Protein AF-A0A6B2SP24-F1 (afdb_monomer_lite)

Foldseek 3Di:
DFDWDDCCVVVPVVVVVVVVCCVVPVPDDDDDDTGTPVVQVVCCVVVVDVDDDDDPDDDDPDDDPDDDDDDDDDDCPDPCNPPPDDDPVVCPPPDDD

Secondary structure (DSSP, 8-state):
---PPPHIIIIIIHHHHHHHHHHH-TT---------HHHHHHHHHTTS-S----SSPPSSS--------------TT-TTTT-SS--GGGGTTSPP-

Sequence (97 aa):
PSGSATPTVSQGLLPTLTAHWRESCPHVTVRVFEGDSAEITGWLENGTADAAVLVDPPPGPGVRLAVDGYRALLPRDHPLAAEPVVDVRDLADDDFL

Structure (mmCIF, N/CA/C/O backbone):
data_AF-A0A6B2SP24-F1
#
_entry.id   AF-A0A6B2SP24-F1
#
loop_
_atom_site.group_PDB
_atom_site.id
_atom_site.type_symbol
_atom_site.label_atom_id
_atom_site.label_alt_id
_atom_site.label_comp_id
_atom_site.label_asym_id
_atom_site.label_entity_id
_atom_site.label_seq_id
_atom_site.pdbx_PDB_ins_code
_atom_site.Cartn_x
_atom_site.Cartn_y
_atom_site.Cartn_z
_atom_site.occupancy
_atom_site.B_iso_or_equiv
_atom_site.auth_seq_id
_atom_site.auth_comp_id
_atom_site.auth_asym_id
_atom_site.auth_atom_id
_atom_site.pdbx_PDB_model_num
ATOM 1 N N . PRO A 1 1 ? 6.460 14.753 -3.462 1.00 36.38 1 PRO A N 1
ATOM 2 C CA . PRO A 1 1 ? 5.703 13.679 -4.144 1.00 36.38 1 PRO A CA 1
ATOM 3 C C . PRO A 1 1 ? 4.458 13.329 -3.322 1.00 36.38 1 PRO A C 1
ATOM 5 O O . PRO A 1 1 ? 4.569 12.725 -2.261 1.00 36.38 1 PRO A O 1
ATOM 8 N N . SER A 1 2 ? 3.299 13.812 -3.765 1.00 39.50 2 SER A N 1
ATOM 9 C CA . SER A 1 2 ? 1.997 13.523 -3.160 1.00 39.50 2 SER A CA 1
ATOM 10 C C . SER A 1 2 ? 1.631 12.074 -3.479 1.00 39.50 2 SER A C 1
ATOM 12 O O . SER A 1 2 ? 1.154 11.779 -4.570 1.00 39.50 2 SER A O 1
ATOM 14 N N . GLY A 1 3 ? 1.972 11.152 -2.580 1.00 41.78 3 GLY A N 1
ATOM 15 C CA . GLY A 1 3 ? 1.665 9.736 -2.741 1.00 41.78 3 GLY A CA 1
ATOM 16 C C . GLY A 1 3 ? 0.224 9.473 -2.333 1.00 41.78 3 GLY A C 1
ATOM 17 O O . GLY A 1 3 ? -0.033 9.255 -1.153 1.00 41.78 3 GLY A O 1
ATOM 18 N N . SER A 1 4 ? -0.704 9.504 -3.292 1.00 50.78 4 SER A N 1
ATOM 19 C CA . SER A 1 4 ? -1.988 8.812 -3.145 1.00 50.78 4 SER A CA 1
ATOM 20 C C . SER A 1 4 ? -1.730 7.319 -2.921 1.00 50.78 4 SER A C 1
ATOM 22 O O . SER A 1 4 ? -0.703 6.799 -3.372 1.00 50.78 4 SER A O 1
ATOM 24 N N . ALA A 1 5 ? -2.645 6.618 -2.248 1.00 54.78 5 ALA A N 1
ATOM 25 C CA . ALA A 1 5 ? -2.517 5.182 -2.020 1.00 54.78 5 ALA A CA 1
ATOM 26 C C . ALA A 1 5 ? -2.196 4.449 -3.335 1.00 54.78 5 ALA A C 1
ATOM 28 O O . ALA A 1 5 ? -2.848 4.657 -4.361 1.00 54.78 5 ALA A O 1
ATOM 29 N N . THR A 1 6 ? -1.165 3.601 -3.321 1.00 57.84 6 THR A N 1
ATOM 30 C CA . THR A 1 6 ? -0.813 2.821 -4.509 1.00 57.84 6 THR A CA 1
ATOM 31 C C . THR A 1 6 ? -1.941 1.828 -4.815 1.00 57.84 6 THR A C 1
ATOM 33 O O . THR A 1 6 ? -2.525 1.271 -3.877 1.00 57.84 6 THR A O 1
ATOM 36 N N . PRO A 1 7 ? -2.257 1.559 -6.098 1.00 58.47 7 PRO A N 1
ATOM 37 C CA . PRO A 1 7 ? -3.315 0.619 -6.487 1.00 58.47 7 PRO A CA 1
ATOM 38 C C . PRO A 1 7 ? -3.192 -0.748 -5.799 1.00 58.47 7 PRO A C 1
ATOM 40 O O . PRO A 1 7 ? -4.186 -1.359 -5.423 1.00 58.47 7 PRO A O 1
ATOM 43 N N . THR A 1 8 ? -1.967 -1.204 -5.544 1.00 57.62 8 THR A N 1
ATOM 44 C CA . THR A 1 8 ? -1.670 -2.444 -4.816 1.00 57.62 8 THR A CA 1
ATOM 45 C C . THR A 1 8 ? -2.226 -2.446 -3.387 1.00 57.62 8 THR A C 1
ATOM 47 O O . THR A 1 8 ? -2.761 -3.457 -2.919 1.00 57.62 8 THR A O 1
ATOM 50 N N . VAL A 1 9 ? -2.160 -1.306 -2.694 1.00 58.50 9 VAL A N 1
ATOM 51 C CA . VAL A 1 9 ? -2.709 -1.146 -1.342 1.00 58.50 9 VAL A CA 1
ATOM 52 C C . VAL A 1 9 ? -4.227 -0.991 -1.392 1.00 58.50 9 VAL A C 1
ATOM 54 O O . VAL A 1 9 ? -4.935 -1.735 -0.707 1.00 58.50 9 VAL A O 1
ATOM 57 N N . SER A 1 10 ? -4.734 -0.067 -2.211 1.00 60.31 10 SER A N 1
ATOM 58 C CA . SER A 1 10 ? -6.158 0.290 -2.237 1.00 60.31 10 SER A CA 1
ATOM 59 C C . SER A 1 10 ? -7.049 -0.765 -2.901 1.00 60.31 10 SER A C 1
ATOM 61 O O . SER A 1 10 ? -8.163 -0.998 -2.432 1.00 60.31 10 SER A O 1
ATOM 63 N N . GLN A 1 11 ? -6.563 -1.457 -3.936 1.00 61.56 11 GLN A N 1
ATOM 64 C CA . GLN A 1 11 ? -7.349 -2.417 -4.723 1.00 61.56 11 GLN A CA 1
ATOM 65 C C . GLN A 1 11 ? -7.037 -3.888 -4.409 1.00 61.56 11 GLN A C 1
ATOM 67 O O . GLN A 1 11 ? -7.853 -4.754 -4.719 1.00 61.56 11 GLN A O 1
ATOM 72 N N . GLY A 1 12 ? -5.893 -4.190 -3.786 1.00 72.31 12 GLY A N 1
ATOM 73 C CA . GLY A 1 12 ? -5.503 -5.562 -3.437 1.00 72.31 12 GLY A CA 1
ATOM 74 C C . GLY A 1 12 ? -5.553 -5.841 -1.937 1.00 72.31 12 GLY A C 1
ATOM 75 O O . GLY A 1 12 ? -6.362 -6.639 -1.448 1.00 72.31 12 GLY A O 1
ATOM 76 N N . LEU A 1 13 ? -4.668 -5.176 -1.194 1.00 77.00 13 LEU A N 1
ATOM 77 C CA . LEU A 1 13 ? -4.422 -5.478 0.216 1.00 77.00 13 LEU A CA 1
ATOM 78 C C . LEU A 1 13 ? -5.604 -5.097 1.122 1.00 77.00 13 LEU A C 1
ATOM 80 O O . LEU A 1 13 ? -6.064 -5.923 1.915 1.00 77.00 13 LEU A O 1
ATOM 84 N N . LEU A 1 14 ? -6.117 -3.869 1.003 1.00 81.88 14 LEU A N 1
ATOM 85 C CA . LEU A 1 14 ? -7.170 -3.357 1.887 1.00 81.88 14 LEU A CA 1
ATOM 86 C C . LEU A 1 14 ? -8.504 -4.115 1.777 1.00 81.88 14 LEU A C 1
ATOM 88 O O . LEU A 1 14 ? -9.073 -4.431 2.829 1.00 81.88 14 LEU A O 1
ATOM 92 N N . PRO A 1 15 ? -9.011 -4.471 0.578 1.00 81.56 15 PRO A N 1
ATOM 93 C CA . PRO A 1 15 ? -10.217 -5.289 0.462 1.00 81.56 15 PRO A CA 1
ATOM 94 C C . PRO A 1 15 ? -10.070 -6.647 1.157 1.00 81.56 15 PRO A C 1
ATOM 96 O O . PRO A 1 15 ? -10.972 -7.065 1.886 1.00 81.56 15 PRO A O 1
ATOM 99 N N . THR A 1 16 ? -8.911 -7.294 0.996 1.00 82.94 16 THR A N 1
ATOM 100 C CA . THR A 1 16 ? -8.615 -8.602 1.600 1.00 82.94 16 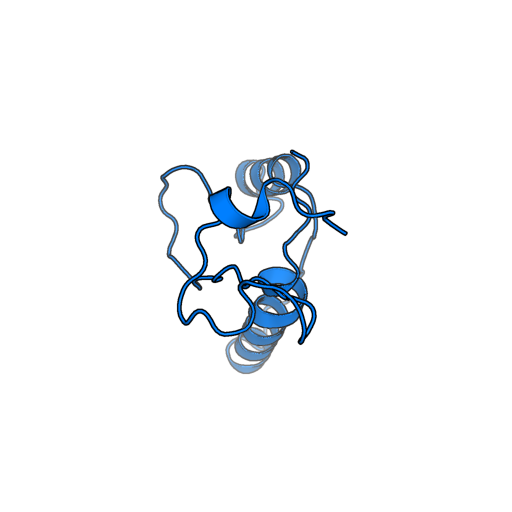THR A CA 1
ATOM 101 C C . THR A 1 16 ? -8.574 -8.518 3.127 1.00 82.94 16 THR A C 1
ATOM 103 O O . THR A 1 16 ? -9.225 -9.311 3.809 1.00 82.94 16 THR A O 1
ATOM 106 N N . LEU A 1 17 ? -7.873 -7.520 3.680 1.00 83.12 17 LEU A N 1
ATOM 107 C CA . LEU A 1 17 ? -7.810 -7.296 5.129 1.00 83.12 17 LEU A CA 1
ATOM 108 C C . LEU A 1 17 ? -9.188 -6.978 5.718 1.00 83.12 17 LEU A C 1
ATOM 110 O O . LEU A 1 17 ? -9.576 -7.530 6.748 1.00 83.12 17 LEU A O 1
ATOM 114 N N . THR A 1 18 ? -9.958 -6.131 5.035 1.00 83.06 18 THR A N 1
ATOM 115 C CA . THR A 1 18 ? -11.293 -5.737 5.494 1.00 83.06 18 THR A CA 1
ATOM 116 C C . THR A 1 18 ? -12.257 -6.925 5.498 1.00 83.06 18 THR A C 1
ATOM 118 O O . THR A 1 18 ? -13.050 -7.057 6.431 1.00 83.06 18 THR A O 1
ATOM 121 N N . ALA A 1 19 ? -12.191 -7.804 4.492 1.00 85.31 19 ALA A N 1
ATOM 122 C CA . ALA A 1 19 ? -12.979 -9.036 4.462 1.00 85.31 19 ALA A CA 1
ATOM 123 C C . ALA A 1 19 ? -12.622 -9.956 5.640 1.00 85.31 19 ALA A C 1
ATOM 125 O O . ALA A 1 19 ? -13.504 -10.336 6.409 1.00 85.31 19 ALA A O 1
ATOM 126 N N . HIS A 1 20 ? -11.328 -10.207 5.854 1.00 87.12 20 HIS A N 1
ATOM 127 C CA . HIS A 1 20 ? -10.848 -11.045 6.952 1.00 87.12 20 HIS A CA 1
ATOM 128 C C . HIS A 1 20 ? -11.280 -10.522 8.335 1.00 87.12 20 HIS A C 1
ATOM 130 O O . HIS A 1 20 ? -11.706 -11.298 9.194 1.00 87.12 20 HIS A O 1
ATOM 136 N N . TRP A 1 21 ? -11.209 -9.207 8.573 1.00 86.19 21 TRP A N 1
ATOM 137 C CA . TRP A 1 21 ? -11.654 -8.622 9.843 1.00 86.19 21 TRP A CA 1
ATOM 138 C C . TRP A 1 21 ? -13.164 -8.675 10.036 1.00 86.19 21 TRP A C 1
ATOM 140 O O . TRP A 1 21 ? -13.609 -8.893 11.159 1.00 86.19 21 TRP A O 1
ATOM 150 N N . ARG A 1 22 ? -13.959 -8.528 8.972 1.00 84.25 22 ARG A N 1
ATOM 151 C CA . ARG A 1 22 ? -15.417 -8.694 9.072 1.00 84.25 22 ARG A CA 1
ATOM 152 C C . ARG A 1 22 ? -15.801 -10.116 9.474 1.00 84.25 22 ARG A C 1
ATOM 154 O O . ARG A 1 22 ? -16.744 -10.284 10.240 1.00 84.25 22 ARG A O 1
ATOM 161 N N . GLU A 1 23 ? -15.066 -11.114 8.992 1.00 88.25 23 GLU A N 1
ATOM 162 C CA . GLU A 1 23 ? -15.281 -12.520 9.352 1.00 88.25 23 GLU A CA 1
ATOM 163 C C . GLU A 1 23 ? -14.791 -12.837 10.772 1.00 88.25 23 GLU A C 1
ATOM 165 O O . GLU A 1 23 ? -15.505 -13.463 11.553 1.00 88.25 23 GLU A O 1
ATOM 170 N N . SER A 1 24 ? -13.588 -12.379 11.126 1.00 91.75 24 SER A N 1
ATOM 171 C CA . SER A 1 24 ? -12.941 -12.721 12.403 1.00 91.75 24 SER A CA 1
ATOM 172 C C . SER A 1 24 ? -13.441 -11.888 13.588 1.00 91.75 24 SER A C 1
ATOM 174 O O . SER A 1 24 ? -13.391 -12.341 14.731 1.00 91.75 24 SER A O 1
ATOM 176 N N . CYS A 1 25 ? -13.915 -10.667 13.329 1.00 88.38 25 CYS A N 1
ATOM 177 C CA . CYS A 1 25 ? -14.292 -9.676 14.337 1.00 88.38 25 CYS A CA 1
ATOM 178 C C . CYS A 1 25 ? -15.667 -9.054 14.014 1.00 88.38 25 CYS A C 1
ATOM 180 O O . CYS A 1 25 ? -15.756 -7.854 13.747 1.00 88.38 25 CYS A O 1
ATOM 182 N N . PRO A 1 26 ? -16.771 -9.821 14.080 1.00 85.38 26 PRO A N 1
ATOM 183 C CA . PRO A 1 26 ? -18.088 -9.384 13.597 1.00 85.38 26 PRO A CA 1
ATOM 184 C C . PRO A 1 26 ? -18.690 -8.189 14.357 1.00 85.38 26 PRO A C 1
ATOM 1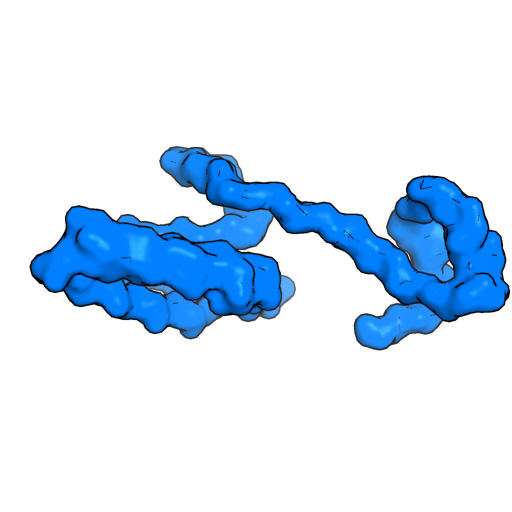86 O O . PRO A 1 26 ? -19.617 -7.547 13.872 1.00 85.38 26 PRO A O 1
ATOM 189 N N . HIS A 1 27 ? -18.179 -7.876 15.551 1.00 91.56 27 HIS A N 1
ATOM 190 C CA . HIS A 1 27 ? -18.615 -6.729 16.355 1.00 91.56 27 HIS A CA 1
ATOM 191 C C . HIS A 1 27 ? -17.767 -5.467 16.139 1.00 91.56 27 HIS A C 1
ATOM 193 O O . HIS A 1 27 ? -18.049 -4.432 16.742 1.00 91.56 27 HIS A O 1
ATOM 199 N N . VAL A 1 28 ? -16.734 -5.530 15.294 1.00 87.19 28 VAL A N 1
ATOM 200 C CA . VAL A 1 28 ? -15.862 -4.394 14.982 1.00 87.19 28 VAL A CA 1
ATOM 201 C C . VAL A 1 28 ? -16.325 -3.742 13.683 1.00 87.19 28 VAL A C 1
ATOM 203 O O . VAL A 1 28 ? -16.466 -4.394 12.650 1.00 87.19 28 VAL A O 1
ATOM 206 N N . THR A 1 29 ? -16.537 -2.427 13.718 1.00 87.75 29 THR A N 1
ATOM 207 C CA . THR A 1 29 ? -16.808 -1.643 12.506 1.00 87.75 29 THR A CA 1
ATOM 208 C C . THR A 1 29 ? -15.492 -1.143 11.927 1.00 87.75 29 THR A C 1
ATOM 210 O O . THR A 1 29 ? -14.846 -0.282 12.515 1.00 87.75 29 THR A O 1
ATOM 213 N N . VAL A 1 30 ? -15.107 -1.656 10.760 1.00 87.75 30 VAL A N 1
ATOM 214 C CA . VAL A 1 30 ? -13.909 -1.200 10.039 1.00 87.75 30 VAL A CA 1
ATOM 215 C C . VAL A 1 30 ? -14.276 -0.036 9.120 1.00 87.75 30 VAL A C 1
ATOM 217 O O . VAL A 1 30 ? -15.174 -0.162 8.282 1.00 87.75 30 VAL A O 1
ATOM 220 N N . ARG A 1 31 ? -13.569 1.090 9.259 1.00 88.38 31 ARG A N 1
ATOM 221 C CA . ARG A 1 31 ? -13.653 2.252 8.363 1.00 88.38 31 ARG A CA 1
ATOM 222 C C . ARG A 1 31 ? -12.292 2.470 7.715 1.00 88.38 31 ARG A C 1
ATOM 224 O O . ARG A 1 31 ? -11.275 2.384 8.391 1.00 88.38 31 ARG A O 1
ATOM 231 N N . VAL A 1 32 ? -12.295 2.744 6.417 1.00 88.25 32 VAL A N 1
ATOM 232 C CA . VAL A 1 32 ? -11.081 3.009 5.640 1.00 88.25 32 VAL A CA 1
ATOM 233 C C . VAL A 1 32 ? -11.109 4.470 5.217 1.00 88.25 32 VAL A C 1
ATOM 235 O O . VAL A 1 32 ? -12.124 4.943 4.704 1.00 88.25 32 VAL A O 1
ATOM 238 N N . PHE A 1 33 ? -10.003 5.164 5.459 1.00 87.69 33 PHE A N 1
ATOM 239 C CA . PHE A 1 33 ? -9.756 6.526 5.002 1.00 87.69 33 PHE A CA 1
ATOM 240 C C . PHE A 1 33 ? -8.606 6.489 4.000 1.00 87.69 33 PHE A C 1
ATOM 242 O O . PHE A 1 33 ? -7.658 5.724 4.176 1.00 87.69 33 PHE A O 1
ATOM 249 N N . GLU A 1 34 ? -8.701 7.303 2.956 1.00 86.69 34 GLU A N 1
ATOM 250 C CA . GLU A 1 34 ? -7.665 7.446 1.939 1.00 86.69 34 GLU A CA 1
ATOM 251 C C . GLU A 1 34 ? -7.222 8.904 1.908 1.00 86.69 34 GLU A C 1
ATOM 253 O O . GLU A 1 34 ? -8.057 9.808 1.908 1.00 86.69 34 GLU A O 1
ATOM 258 N N . GLY A 1 35 ? -5.911 9.108 1.925 1.00 86.38 35 GLY A N 1
ATOM 259 C CA . GLY A 1 35 ? -5.259 10.409 1.908 1.00 86.38 35 GLY A CA 1
ATOM 260 C C . GLY A 1 35 ? -3.810 10.242 1.474 1.00 86.38 35 GLY A C 1
ATOM 261 O O . GLY A 1 35 ? -3.357 9.118 1.219 1.00 86.38 35 GLY A O 1
ATOM 262 N N . ASP A 1 36 ? -3.084 11.346 1.374 1.00 85.69 36 ASP A N 1
ATOM 263 C CA . ASP A 1 36 ? -1.649 11.280 1.113 1.00 85.69 36 ASP A CA 1
ATOM 264 C C . ASP A 1 36 ? -0.845 10.856 2.359 1.00 85.69 36 ASP A C 1
ATOM 266 O O . ASP A 1 36 ? -1.366 10.721 3.469 1.00 85.69 36 ASP A O 1
ATOM 270 N N . SER A 1 37 ? 0.459 10.621 2.192 1.00 83.62 37 SER A N 1
ATOM 271 C CA . SER A 1 37 ? 1.322 10.178 3.295 1.00 83.62 37 SER A CA 1
ATOM 272 C C . SER A 1 37 ? 1.353 11.145 4.487 1.00 83.62 37 SER A C 1
ATOM 274 O O . SER A 1 37 ? 1.507 10.691 5.624 1.00 83.62 37 SER A O 1
ATOM 276 N N . ALA A 1 38 ? 1.222 12.456 4.259 1.00 86.19 38 ALA A N 1
ATOM 277 C CA . ALA A 1 38 ? 1.219 13.448 5.331 1.00 86.19 38 ALA A CA 1
ATOM 278 C C . ALA A 1 38 ? -0.118 13.434 6.084 1.00 86.19 38 ALA A C 1
ATOM 280 O O . ALA A 1 38 ? -0.118 13.429 7.317 1.00 86.19 38 ALA A O 1
ATOM 281 N N . GLU A 1 39 ? -1.239 13.351 5.365 1.00 90.44 39 GLU A N 1
ATOM 282 C CA . GLU A 1 39 ? -2.574 13.208 5.959 1.00 90.44 39 GLU A CA 1
ATOM 283 C C . GLU A 1 39 ? -2.688 11.925 6.786 1.00 90.44 39 GLU A C 1
ATOM 285 O O . GLU A 1 39 ? -3.095 11.976 7.948 1.00 90.44 39 GLU A O 1
ATOM 290 N N . ILE A 1 40 ? -2.259 10.788 6.227 1.00 90.56 40 ILE A N 1
ATOM 291 C CA . ILE A 1 40 ? -2.293 9.488 6.909 1.00 90.56 40 ILE A CA 1
ATOM 292 C C . ILE A 1 40 ? -1.448 9.520 8.187 1.00 90.56 40 ILE A C 1
ATOM 294 O O . ILE A 1 40 ? -1.890 9.032 9.229 1.00 90.56 40 ILE A O 1
ATOM 298 N N . THR A 1 41 ? -0.248 10.104 8.124 1.00 88.19 41 THR A N 1
ATOM 299 C CA . THR A 1 41 ? 0.618 10.246 9.305 1.00 88.19 41 THR A CA 1
ATOM 300 C C . THR A 1 41 ? -0.066 11.103 10.366 1.00 88.19 41 THR A C 1
ATOM 302 O O . THR A 1 41 ? -0.145 10.694 11.523 1.00 88.19 41 THR A O 1
ATOM 305 N N . GLY A 1 42 ? -0.653 12.235 9.967 1.00 91.44 42 GLY A N 1
ATOM 306 C CA . GLY A 1 42 ? -1.403 13.098 10.877 1.00 91.44 42 GLY A CA 1
ATOM 307 C C . GLY A 1 42 ? -2.600 12.393 11.521 1.00 91.44 42 GLY A C 1
ATOM 308 O O . GLY A 1 42 ? -2.833 12.565 12.717 1.00 91.44 42 GLY A O 1
ATOM 309 N N . TRP A 1 43 ? -3.338 11.566 10.771 1.00 94.62 43 TRP A N 1
ATOM 310 C CA . TRP A 1 43 ? -4.459 10.781 11.303 1.00 94.62 43 TRP A CA 1
ATOM 311 C C . TRP A 1 43 ? -4.030 9.718 12.311 1.00 94.62 43 TRP A C 1
ATOM 313 O O . TRP A 1 43 ? -4.771 9.455 13.258 1.00 94.62 43 TRP A O 1
ATOM 323 N N . LEU A 1 44 ? -2.854 9.118 12.127 1.00 91.81 44 LEU A N 1
ATOM 324 C CA . LEU A 1 44 ? -2.301 8.173 13.093 1.00 91.81 44 LEU A CA 1
ATOM 325 C C . LEU A 1 44 ? -1.856 8.894 14.375 1.00 91.81 44 LEU A C 1
ATOM 327 O O . LEU A 1 44 ? -2.158 8.445 15.478 1.00 91.81 44 LEU A O 1
ATOM 331 N N . GLU A 1 45 ? -1.176 10.035 14.243 1.00 91.88 45 GLU A N 1
ATOM 332 C CA . GLU A 1 45 ? -0.665 10.812 15.380 1.00 91.88 45 GLU A CA 1
ATOM 333 C C . GLU A 1 45 ? -1.777 11.414 16.246 1.00 91.88 45 GLU A C 1
ATOM 335 O O . GLU A 1 45 ? -1.659 11.461 17.471 1.00 91.88 45 GLU A O 1
ATOM 340 N N . ASN A 1 46 ? -2.865 11.876 15.625 1.00 95.12 46 ASN A N 1
ATOM 341 C CA . ASN A 1 46 ? -3.973 12.517 16.332 1.00 95.12 46 ASN A CA 1
ATOM 342 C C . ASN A 1 46 ? -5.084 11.541 16.772 1.00 95.12 46 ASN A C 1
ATOM 344 O O . ASN A 1 46 ? -6.080 11.981 17.349 1.00 95.12 46 ASN A O 1
ATOM 348 N N . GLY A 1 47 ? -4.924 10.240 16.505 1.00 93.94 47 GLY A N 1
ATOM 349 C CA . GLY A 1 47 ? -5.882 9.198 16.883 1.00 93.94 47 GLY A CA 1
ATOM 350 C C . GLY A 1 47 ? -7.153 9.146 16.029 1.00 93.94 47 GLY A C 1
ATOM 351 O O . GLY A 1 47 ? -8.136 8.534 16.438 1.00 93.94 47 GLY A O 1
ATOM 352 N N . THR A 1 48 ? -7.165 9.777 14.852 1.00 95.25 48 THR A N 1
ATOM 353 C CA . THR A 1 48 ? -8.260 9.625 13.876 1.00 95.25 48 THR A CA 1
ATOM 354 C C . THR A 1 48 ? -8.273 8.220 13.268 1.00 95.25 48 THR A C 1
ATOM 356 O O . THR A 1 48 ? -9.345 7.693 12.963 1.00 95.25 48 THR A O 1
ATOM 359 N N . ALA A 1 49 ? -7.097 7.612 13.099 1.00 93.75 49 ALA A N 1
ATOM 360 C CA . ALA A 1 49 ? -6.931 6.235 12.653 1.00 93.75 49 ALA A CA 1
ATOM 361 C C . ALA A 1 49 ? -6.086 5.443 13.658 1.00 93.75 49 ALA A C 1
ATOM 363 O O . ALA A 1 49 ? -5.046 5.914 14.109 1.00 93.75 49 ALA A O 1
ATOM 364 N N . ASP A 1 50 ? -6.506 4.214 13.963 1.00 91.94 50 ASP A N 1
ATOM 365 C CA . ASP A 1 50 ? -5.775 3.323 14.879 1.00 91.94 50 ASP A CA 1
ATOM 366 C C . ASP A 1 50 ? -4.553 2.663 14.218 1.00 91.94 50 ASP A C 1
ATOM 368 O O . ASP A 1 50 ? -3.632 2.200 14.890 1.00 91.94 50 ASP A O 1
ATOM 372 N N . ALA A 1 51 ? -4.559 2.578 12.887 1.00 90.62 51 ALA A N 1
ATOM 373 C CA . ALA A 1 51 ? -3.501 1.976 12.093 1.00 90.62 51 ALA A CA 1
ATOM 374 C C . ALA A 1 51 ? -3.400 2.656 10.724 1.00 90.62 51 ALA A C 1
ATOM 376 O O . ALA A 1 51 ? -4.392 3.132 10.173 1.00 90.62 51 ALA A O 1
ATOM 377 N N . ALA A 1 52 ? -2.196 2.637 10.157 1.00 90.62 52 ALA A N 1
ATOM 378 C CA . ALA A 1 52 ? -1.902 3.154 8.830 1.00 90.62 52 ALA A CA 1
ATOM 379 C C . ALA A 1 52 ? -1.181 2.097 7.989 1.00 90.62 52 ALA A C 1
ATOM 381 O O . ALA A 1 52 ? -0.322 1.366 8.489 1.00 90.62 52 ALA A O 1
ATOM 382 N N . VAL A 1 53 ? -1.504 2.047 6.697 1.00 88.25 53 VAL A N 1
ATOM 383 C CA . VAL A 1 53 ? -0.725 1.310 5.698 1.00 88.25 53 VAL A CA 1
ATOM 384 C C . VAL A 1 53 ? 0.041 2.336 4.878 1.00 88.25 53 VAL A C 1
ATOM 386 O O . VAL A 1 53 ? -0.560 3.215 4.268 1.00 88.25 53 VAL A O 1
ATOM 389 N N . LEU A 1 54 ? 1.367 2.230 4.888 1.00 85.75 54 LEU A N 1
ATOM 390 C CA . LEU A 1 54 ? 2.273 3.168 4.233 1.00 85.75 54 LEU A CA 1
ATOM 391 C C . LEU A 1 54 ? 3.139 2.423 3.214 1.00 85.75 54 LEU A C 1
ATOM 393 O O . LEU A 1 54 ? 3.544 1.285 3.455 1.00 85.75 54 LEU A O 1
ATOM 397 N N . VAL A 1 55 ? 3.435 3.080 2.094 1.00 83.62 55 VAL A N 1
ATOM 398 C CA . VAL A 1 55 ? 4.376 2.598 1.074 1.00 83.62 55 VAL A CA 1
ATOM 399 C C . VAL A 1 55 ? 5.705 3.306 1.288 1.00 83.62 55 VAL A C 1
ATOM 401 O O . VAL A 1 55 ? 5.718 4.523 1.450 1.00 83.62 55 VAL A O 1
ATOM 404 N N . ASP A 1 56 ? 6.790 2.534 1.341 1.00 82.62 56 ASP A N 1
ATOM 405 C CA . ASP A 1 56 ? 8.150 3.011 1.624 1.00 82.62 56 ASP A CA 1
ATOM 406 C C . ASP A 1 56 ? 8.245 4.030 2.786 1.00 82.62 56 ASP A C 1
ATOM 408 O O . ASP A 1 56 ? 8.836 5.104 2.632 1.00 82.62 56 ASP A O 1
ATOM 412 N N . PRO A 1 57 ? 7.661 3.732 3.969 1.00 83.75 57 PRO A N 1
ATOM 413 C CA . PRO A 1 57 ? 7.724 4.642 5.104 1.00 83.75 57 PRO A CA 1
ATOM 414 C C . PRO A 1 57 ? 9.148 4.755 5.669 1.00 83.75 57 PRO A C 1
ATOM 416 O O . PRO A 1 57 ? 9.962 3.836 5.512 1.00 83.75 57 PRO A O 1
ATOM 419 N N . PRO A 1 58 ? 9.450 5.835 6.415 1.00 81.56 58 PRO A N 1
ATOM 420 C CA . PRO A 1 58 ? 10.667 5.890 7.213 1.00 81.56 58 PRO A CA 1
ATOM 421 C C . PRO A 1 58 ? 10.710 4.731 8.231 1.00 81.56 58 PRO A C 1
ATOM 423 O O . PRO A 1 58 ? 9.662 4.204 8.619 1.00 81.56 58 PRO A O 1
ATOM 426 N N . PRO A 1 59 ? 11.906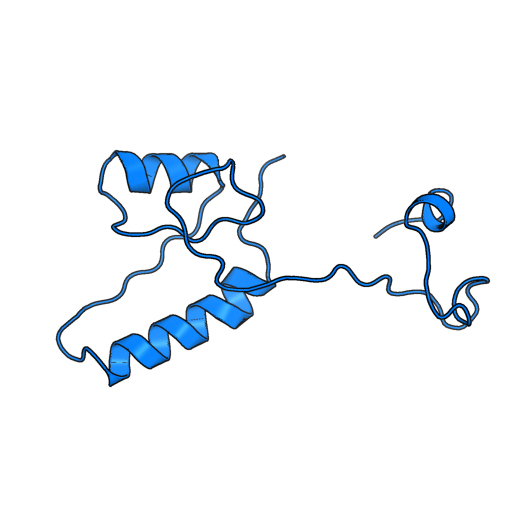 4.330 8.705 1.00 82.75 59 PRO A N 1
ATOM 427 C CA . PRO A 1 59 ? 12.038 3.281 9.711 1.00 82.75 59 PRO A CA 1
ATOM 428 C C . PRO A 1 59 ? 11.190 3.568 10.955 1.00 82.75 59 PRO A C 1
ATOM 430 O O . PRO A 1 59 ? 11.240 4.663 11.514 1.00 82.75 59 PRO A O 1
ATOM 433 N N . GLY A 1 60 ? 10.439 2.569 11.413 1.00 84.06 60 GLY A N 1
ATOM 434 C CA . GLY A 1 60 ? 9.519 2.708 12.536 1.00 84.06 60 GLY A CA 1
ATOM 435 C C . GLY A 1 60 ? 8.983 1.359 13.022 1.00 84.06 60 GLY A C 1
ATOM 436 O O . GLY A 1 60 ? 9.365 0.318 12.486 1.00 84.06 60 GLY A O 1
ATOM 437 N N . PRO A 1 61 ? 8.087 1.351 14.023 1.00 85.06 61 PRO A N 1
ATOM 438 C CA . PRO A 1 61 ? 7.595 0.134 14.683 1.00 85.06 61 PRO A CA 1
ATOM 439 C C . PRO A 1 61 ? 6.620 -0.714 13.836 1.00 85.06 61 PRO A C 1
ATOM 441 O O . PRO A 1 61 ? 5.916 -1.565 14.374 1.00 85.06 61 PRO A O 1
ATOM 444 N N . GLY A 1 62 ? 6.544 -0.484 12.524 1.00 88.12 62 GLY A N 1
ATOM 445 C CA . GLY A 1 62 ? 5.617 -1.168 11.627 1.00 88.12 62 GLY A CA 1
ATOM 446 C C . GLY A 1 62 ? 6.026 -2.602 11.279 1.00 88.12 62 GLY A C 1
ATOM 447 O O . GLY A 1 62 ? 7.164 -3.028 11.475 1.00 88.12 62 GLY A O 1
ATOM 448 N N . VAL A 1 63 ? 5.081 -3.341 10.695 1.00 89.81 63 VAL A N 1
ATOM 449 C CA . VAL A 1 63 ? 5.313 -4.667 10.110 1.00 89.81 63 VAL A CA 1
ATOM 450 C C . VAL A 1 63 ? 5.152 -4.600 8.594 1.00 89.81 63 VAL A C 1
ATOM 452 O O . VAL A 1 63 ? 4.260 -3.927 8.079 1.00 89.81 63 VAL A O 1
ATOM 455 N N . ARG A 1 64 ? 6.012 -5.310 7.858 1.00 87.25 64 ARG A N 1
ATOM 456 C CA . ARG A 1 64 ? 5.901 -5.403 6.399 1.00 87.25 64 ARG A CA 1
ATOM 457 C C . ARG A 1 64 ? 4.723 -6.305 6.028 1.00 87.25 64 ARG A C 1
ATOM 459 O O . ARG A 1 64 ? 4.753 -7.494 6.331 1.00 87.25 64 ARG A O 1
ATOM 466 N N . LEU A 1 65 ? 3.723 -5.742 5.351 1.00 85.88 65 LEU A N 1
ATOM 467 C CA . LEU A 1 65 ? 2.521 -6.470 4.921 1.00 85.88 65 LEU A CA 1
ATOM 468 C C . LEU A 1 65 ? 2.682 -7.120 3.542 1.00 85.88 65 LEU A C 1
ATOM 470 O O . LEU A 1 65 ? 2.226 -8.238 3.328 1.00 85.88 65 LEU A O 1
ATOM 474 N N . ALA A 1 66 ? 3.342 -6.428 2.615 1.00 81.38 66 ALA A N 1
ATOM 475 C CA . ALA A 1 66 ? 3.563 -6.891 1.251 1.00 81.38 66 ALA A CA 1
ATOM 476 C C . ALA A 1 66 ? 4.849 -6.283 0.677 1.00 81.38 66 ALA A C 1
ATOM 478 O O . ALA A 1 66 ? 5.408 -5.33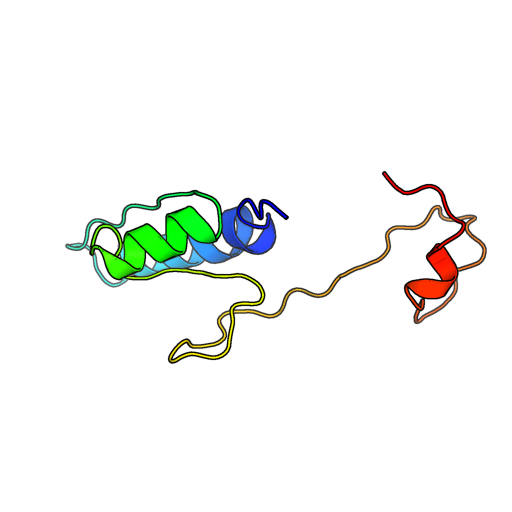9 1.239 1.00 81.38 66 ALA A O 1
ATOM 479 N N . VAL A 1 67 ? 5.311 -6.843 -0.438 1.00 81.44 67 VAL A N 1
ATOM 480 C CA . VAL A 1 67 ? 6.3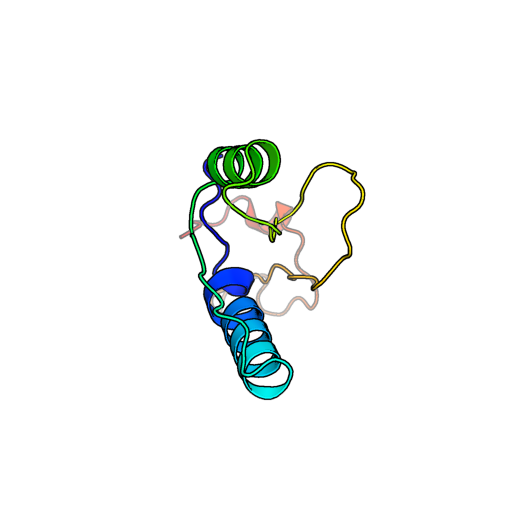34 -6.245 -1.301 1.00 81.44 67 VAL A CA 1
ATOM 481 C C . VAL A 1 67 ? 5.691 -6.061 -2.663 1.00 81.44 67 VAL A C 1
ATOM 483 O O . VAL A 1 67 ? 5.159 -7.026 -3.212 1.00 81.44 67 VAL A O 1
ATOM 486 N N . ASP A 1 68 ? 5.735 -4.840 -3.182 1.00 75.19 68 ASP A N 1
ATOM 487 C CA . ASP A 1 68 ? 5.325 -4.546 -4.548 1.00 75.19 68 ASP A CA 1
ATOM 488 C C . ASP A 1 68 ? 6.569 -4.437 -5.430 1.00 75.19 68 ASP A C 1
ATOM 490 O O . ASP A 1 68 ? 7.540 -3.765 -5.080 1.00 75.19 68 ASP A O 1
ATOM 494 N N . GLY A 1 69 ? 6.571 -5.169 -6.537 1.00 75.06 69 GLY A N 1
ATOM 495 C CA . GLY A 1 69 ? 7.690 -5.199 -7.466 1.00 75.06 69 GLY A CA 1
ATOM 496 C C . GLY A 1 69 ? 7.331 -4.426 -8.718 1.00 75.06 69 GLY A C 1
ATOM 497 O O . GLY A 1 69 ? 6.457 -4.863 -9.466 1.00 75.06 69 GLY A O 1
ATOM 498 N N . TYR A 1 70 ? 8.047 -3.336 -8.990 1.00 77.69 70 TYR A N 1
ATOM 499 C CA . TYR A 1 70 ? 7.915 -2.625 -10.258 1.00 77.69 70 TYR A CA 1
ATOM 500 C C . TYR A 1 70 ? 8.182 -3.569 -11.437 1.00 77.69 70 TYR A C 1
ATOM 502 O O . TYR A 1 70 ? 9.116 -4.378 -11.421 1.00 77.69 70 TYR A O 1
ATOM 510 N N . ARG A 1 71 ? 7.341 -3.469 -12.469 1.00 82.88 71 ARG A N 1
ATOM 511 C CA . ARG A 1 71 ? 7.500 -4.188 -13.736 1.00 82.88 71 ARG A CA 1
ATOM 512 C C . ARG A 1 71 ? 7.456 -3.187 -14.878 1.00 82.88 71 ARG A C 1
ATOM 514 O O . ARG A 1 71 ? 6.564 -2.346 -14.913 1.00 82.88 71 ARG A O 1
ATOM 521 N N . ALA A 1 72 ? 8.390 -3.313 -15.813 1.00 85.44 72 ALA A N 1
ATOM 522 C CA . ALA A 1 72 ? 8.343 -2.574 -17.064 1.00 85.44 72 ALA A CA 1
ATOM 523 C C . ALA A 1 72 ? 7.364 -3.264 -18.026 1.00 85.44 72 ALA A C 1
ATOM 525 O O . ALA A 1 72 ? 7.438 -4.478 -18.232 1.00 85.44 72 ALA A O 1
ATOM 526 N N . LEU A 1 73 ? 6.443 -2.495 -18.604 1.00 88.19 73 LEU A N 1
ATOM 527 C CA . LEU A 1 73 ? 5.604 -2.930 -19.717 1.00 88.19 73 LEU A CA 1
ATOM 528 C C . LEU A 1 73 ? 6.168 -2.306 -20.987 1.00 88.19 73 LEU A C 1
ATOM 530 O O . LEU A 1 73 ? 6.135 -1.091 -21.139 1.00 88.19 73 LEU A O 1
ATOM 534 N N . LEU A 1 74 ? 6.690 -3.146 -21.876 1.00 89.06 74 LEU A N 1
ATOM 535 C CA . LEU A 1 74 ? 7.352 -2.710 -23.101 1.00 89.06 74 LEU A CA 1
ATOM 536 C C . LEU A 1 74 ? 6.539 -3.143 -24.331 1.00 89.06 74 LEU A C 1
ATOM 538 O O . LEU A 1 74 ? 5.916 -4.214 -24.303 1.00 89.06 74 LEU A O 1
ATOM 542 N N . PRO A 1 75 ? 6.550 -2.358 -25.425 1.00 90.19 75 PRO A N 1
ATOM 543 C CA . PRO A 1 75 ? 6.104 -2.831 -26.731 1.00 90.19 75 PRO A CA 1
ATOM 544 C C . PRO A 1 75 ? 6.793 -4.147 -27.107 1.00 90.19 75 PRO A C 1
ATOM 546 O O . PRO A 1 75 ? 7.944 -4.391 -26.752 1.00 90.19 75 PRO A O 1
ATOM 549 N N . ARG A 1 76 ? 6.096 -5.018 -27.843 1.00 90.94 76 ARG A N 1
ATOM 550 C CA . ARG A 1 76 ? 6.645 -6.338 -28.212 1.00 90.94 76 ARG A CA 1
ATOM 551 C C . ARG A 1 76 ? 7.891 -6.252 -29.092 1.00 90.94 76 ARG A C 1
ATOM 553 O O . ARG A 1 76 ? 8.680 -7.188 -29.110 1.00 90.94 76 ARG A O 1
ATOM 560 N N . ASP A 1 77 ? 8.016 -5.170 -29.842 1.00 92.19 77 ASP A N 1
ATOM 561 C CA . ASP A 1 77 ? 9.120 -4.839 -30.736 1.00 92.19 77 ASP A CA 1
ATOM 562 C C . ASP A 1 77 ? 10.191 -3.960 -30.070 1.00 92.19 77 ASP A C 1
ATOM 564 O O . ASP A 1 77 ? 11.149 -3.561 -30.731 1.00 92.19 77 ASP A O 1
ATOM 568 N N . HIS A 1 78 ? 10.067 -3.688 -28.767 1.00 90.75 78 HIS A N 1
ATOM 569 C CA . HIS A 1 78 ? 11.067 -2.937 -28.021 1.00 90.75 78 HIS A CA 1
ATOM 570 C C . HIS A 1 78 ? 12.411 -3.687 -27.987 1.00 90.75 78 HIS A C 1
ATOM 572 O O . HIS A 1 78 ? 12.410 -4.899 -27.747 1.00 90.75 78 HIS A O 1
ATOM 578 N N . PRO A 1 79 ? 13.565 -3.007 -28.136 1.00 90.69 79 PRO A N 1
ATOM 579 C CA . PRO A 1 79 ? 14.880 -3.654 -28.094 1.00 90.69 79 PRO A CA 1
ATOM 580 C C . PRO A 1 79 ? 15.113 -4.502 -26.837 1.00 90.69 79 PRO A C 1
ATOM 582 O O . PRO A 1 79 ? 15.730 -5.560 -26.909 1.00 90.69 79 PRO A O 1
ATOM 585 N N . LEU A 1 80 ? 14.563 -4.066 -25.701 1.00 92.44 80 LEU A N 1
ATOM 586 C CA . LEU A 1 80 ? 14.676 -4.751 -24.408 1.00 92.44 80 LEU A CA 1
ATOM 587 C C . LEU A 1 80 ? 13.552 -5.772 -24.140 1.00 92.44 80 LEU A C 1
ATOM 589 O O . LEU A 1 80 ? 13.532 -6.389 -23.081 1.00 92.44 80 LEU A O 1
ATOM 593 N N . ALA A 1 81 ? 12.607 -5.981 -25.066 1.00 92.00 81 ALA A N 1
ATOM 594 C CA . ALA A 1 81 ? 11.456 -6.870 -24.846 1.00 92.00 81 ALA A CA 1
ATOM 595 C C . ALA A 1 81 ? 11.841 -8.347 -24.645 1.00 92.00 81 ALA A C 1
ATOM 597 O O . ALA A 1 81 ? 11.076 -9.110 -24.055 1.00 92.00 81 ALA A O 1
ATOM 598 N N . ALA A 1 82 ? 13.004 -8.756 -25.157 1.00 90.94 82 ALA A N 1
ATOM 599 C CA . ALA A 1 82 ? 13.529 -10.110 -25.006 1.00 90.94 82 ALA A CA 1
ATOM 600 C C . ALA A 1 82 ? 14.443 -10.274 -23.779 1.00 90.94 82 ALA A C 1
ATOM 602 O O . ALA A 1 82 ? 14.830 -11.401 -23.464 1.00 90.94 82 ALA A O 1
ATOM 603 N N . GLU A 1 83 ? 14.790 -9.181 -23.094 1.00 91.75 83 GLU A N 1
ATOM 604 C CA . GLU A 1 83 ? 15.715 -9.232 -21.968 1.00 91.75 83 GLU A CA 1
ATOM 605 C C . GLU A 1 83 ? 15.019 -9.778 -20.711 1.00 91.75 83 GLU A C 1
ATOM 607 O O . GLU A 1 83 ? 13.915 -9.349 -20.363 1.00 91.75 83 GLU A O 1
ATOM 612 N N . PRO A 1 84 ? 15.645 -10.725 -19.987 1.00 87.31 84 PRO A N 1
ATOM 613 C CA . PRO A 1 84 ? 15.049 -11.314 -18.789 1.00 87.31 84 PRO A CA 1
ATOM 614 C C . PRO A 1 84 ? 15.033 -10.342 -17.601 1.00 87.31 84 PRO A C 1
ATOM 616 O O . PRO A 1 84 ? 14.252 -10.524 -16.665 1.00 87.31 84 PRO A O 1
ATOM 619 N N . VAL A 1 85 ? 15.914 -9.340 -17.618 1.00 88.75 85 VAL A N 1
ATOM 620 C CA . VAL A 1 85 ? 16.021 -8.278 -16.617 1.00 88.75 85 VAL A CA 1
ATOM 621 C C . VAL A 1 85 ? 16.357 -6.988 -17.351 1.00 88.75 85 VAL A C 1
ATOM 623 O O . VAL A 1 85 ? 17.278 -6.969 -18.160 1.00 88.75 85 VAL A O 1
ATOM 626 N N . VAL A 1 86 ? 15.629 -5.921 -17.036 1.00 88.94 86 VAL A N 1
ATOM 627 C CA . VAL A 1 86 ? 15.850 -4.578 -17.576 1.00 88.94 86 VAL A CA 1
ATOM 628 C C . VAL A 1 86 ? 16.256 -3.667 -16.427 1.00 88.94 86 VAL A C 1
ATOM 630 O O . VAL A 1 86 ? 15.573 -3.640 -15.397 1.00 88.94 86 VAL A O 1
ATOM 633 N N . ASP A 1 87 ? 17.366 -2.944 -16.577 1.00 88.94 87 ASP A N 1
ATOM 634 C CA . ASP A 1 87 ? 17.718 -1.892 -15.633 1.00 88.94 87 ASP A CA 1
ATOM 635 C C . ASP A 1 87 ? 16.876 -0.650 -15.935 1.00 88.94 87 ASP A C 1
ATOM 637 O O . ASP A 1 87 ? 16.688 -0.274 -17.089 1.00 88.94 87 ASP A O 1
ATOM 641 N N . VAL A 1 88 ? 16.375 0.022 -14.898 1.00 86.88 88 VAL A N 1
ATOM 642 C CA . VAL A 1 88 ? 15.565 1.238 -15.074 1.00 86.88 88 VAL A CA 1
ATOM 643 C C . VAL A 1 88 ? 16.317 2.332 -15.843 1.00 86.88 88 VAL A C 1
ATOM 645 O O . VAL A 1 88 ? 15.694 3.153 -16.509 1.00 86.88 88 VAL A O 1
ATOM 648 N N . ARG A 1 89 ? 17.654 2.337 -15.782 1.00 89.38 89 ARG A N 1
ATOM 649 C CA . ARG A 1 89 ? 18.501 3.285 -16.516 1.00 89.38 89 ARG A CA 1
ATOM 650 C C . ARG A 1 89 ? 18.491 3.042 -18.022 1.00 89.38 89 ARG A C 1
ATOM 652 O O . ARG A 1 89 ? 18.681 4.000 -18.760 1.00 89.38 89 ARG A O 1
ATOM 659 N N . ASP A 1 90 ? 18.245 1.811 -18.465 1.00 88.62 90 ASP A N 1
ATOM 660 C CA . ASP A 1 90 ? 18.179 1.470 -19.891 1.00 88.62 90 ASP A CA 1
ATOM 661 C C . ASP A 1 90 ? 16.899 2.007 -20.547 1.00 88.62 90 ASP A C 1
ATOM 663 O O . ASP A 1 90 ? 16.839 2.131 -21.764 1.00 88.62 90 ASP A O 1
ATOM 667 N N . LEU A 1 91 ? 15.897 2.352 -19.732 1.00 88.25 91 LEU A N 1
ATOM 668 C CA . LEU A 1 91 ? 14.633 2.949 -20.161 1.00 88.25 91 LEU A CA 1
ATOM 669 C C . LEU A 1 91 ? 14.661 4.483 -20.121 1.00 88.25 91 LEU A C 1
ATOM 671 O O . LEU A 1 91 ? 13.657 5.115 -20.415 1.00 88.25 91 LEU A O 1
ATOM 675 N N . ALA A 1 92 ? 15.770 5.109 -19.708 1.00 86.56 92 ALA A N 1
ATOM 676 C CA . ALA A 1 92 ? 15.809 6.551 -19.449 1.00 86.56 92 ALA A CA 1
ATOM 677 C C . ALA A 1 92 ? 15.536 7.416 -20.692 1.00 86.56 92 ALA A C 1
ATOM 679 O O . ALA A 1 92 ? 15.062 8.543 -20.547 1.00 86.56 92 ALA A O 1
ATOM 680 N N . ASP A 1 93 ? 15.839 6.887 -21.879 1.00 83.81 93 ASP A N 1
ATOM 681 C CA . ASP A 1 93 ? 15.641 7.554 -23.168 1.00 83.81 93 ASP A CA 1
ATOM 682 C C . ASP A 1 93 ? 14.295 7.192 -23.835 1.00 83.81 93 ASP A C 1
ATOM 684 O O . ASP A 1 93 ? 13.975 7.744 -24.889 1.00 83.81 93 ASP A O 1
ATOM 688 N N . ASP A 1 94 ? 13.504 6.290 -23.237 1.00 83.62 94 ASP A N 1
ATOM 689 C CA . ASP A 1 94 ? 12.185 5.895 -23.742 1.00 83.62 94 ASP A CA 1
ATOM 690 C C . ASP A 1 94 ? 11.091 6.876 -23.285 1.00 83.62 94 ASP A C 1
ATOM 692 O O . ASP A 1 94 ? 11.128 7.433 -22.184 1.00 83.62 94 ASP A O 1
ATOM 696 N N . ASP A 1 95 ? 10.061 7.059 -24.116 1.00 78.06 95 ASP A N 1
ATOM 697 C CA . ASP A 1 95 ? 8.875 7.828 -23.731 1.00 78.06 95 ASP A CA 1
ATOM 698 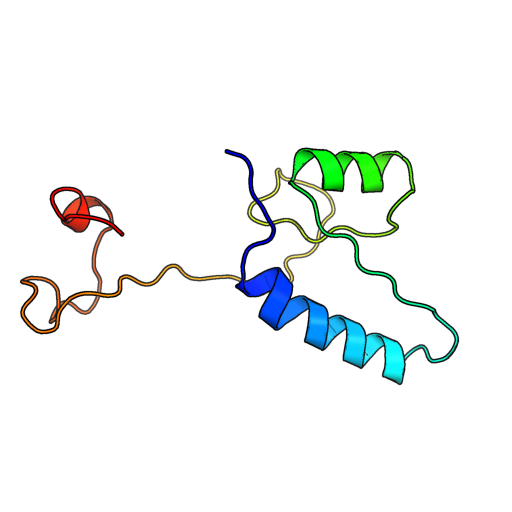C C . ASP A 1 95 ? 8.063 7.065 -22.661 1.00 78.06 95 ASP A C 1
ATOM 700 O O . ASP A 1 95 ? 7.548 5.971 -22.909 1.00 78.06 95 ASP A O 1
ATOM 704 N N . PHE A 1 96 ? 7.897 7.665 -21.475 1.00 74.88 96 PHE A N 1
ATOM 705 C CA . PHE A 1 96 ? 7.052 7.139 -20.392 1.00 74.88 96 PHE A CA 1
ATOM 706 C C . PHE A 1 96 ? 5.622 7.703 -20.453 1.00 74.88 96 PHE A C 1
ATOM 708 O O . PHE A 1 96 ? 5.427 8.894 -20.705 1.00 74.88 96 PHE A O 1
ATOM 715 N N . LEU A 1 97 ? 4.630 6.849 -20.167 1.00 62.75 97 LEU A N 1
ATOM 716 C CA . LEU A 1 97 ? 3.205 7.195 -20.029 1.00 62.75 97 LEU A CA 1
ATOM 717 C C . LEU A 1 97 ? 2.768 7.264 -18.563 1.00 62.75 97 LEU A C 1
ATOM 719 O O . LEU A 1 97 ? 3.208 6.392 -17.779 1.00 62.75 97 LEU A O 1
#

Radius of gyration: 18.21 Å; chains: 1; bounding box: 37×26×48 Å

pLDDT: mean 82.65, std 12.27, range [36.38, 95.25]